Protein 7YZB (pdb70)

Secondary structure (DSSP, 8-state):
---------SS-HHHHHHHHHHHSTTS-B-HHHHHHHHHHHS----TT--THHHHHHHHHHH-TTEEEE-SBTTB--SSS-EEEE-GGGS-GGGGBPP--HHHHHH---SBSHHHHHS-PPP---

Sequence (125 aa):
KRYLRHDKPPYTYLAMIALVIQAAPSRRLKLAQIIRRQVQAVFPFFREDYEGWKDSIRHNLSSNRCFRKVPKDPAKPQAKGNFWAVVDVSLIPAEEALRRLQNTALCRRWQFAKDLGPYVLHGRPYRPP

Nearest PDB structures (foldseek):
  7yzb-assembly1_A  TM=1.008E+00  e=2.982E-26  Homo sapiens
  7yzg-assembly1_A  TM=8.827E-01  e=3.856E-16  Xenopus laevis
  7yz7-assembly1_A  TM=9.419E-01  e=2.286E-14  Danio rerio
  7yzc-assembly1_A  TM=9.429E-01  e=3.573E-14  Danio rerio
  7yzd-assembly1_A  TM=9.444E-01  e=4.885E-13  Danio rerio

Solvent-accessible surface area: 8365 Å² total; per-residue (Å²): 231,200,162,109,197,54,43,45,1,0,1,38,35,11,0,0,0,0,5,6,0,38,74,8,136,69,122,82,15,60,54,62,68,0,30,143,70,0,76,65,38,2,88,56,21,130,167,113,54,103,24,3,66,81,36,0,128,119,28,3,94,68,33,190,1,13,120,118,29,30,113,79,120,98,142,119,44,102,177,39,10,41,33,7,11,47,57,96,64,18,79,85,131,12,4,90,33,50,120,51,64,10,4,136,140,163,134,62,32,156,42,0,5,54,48,2,78,133,68,145,71,36,199,69,175

Structure (mmCIF, N/CA/C/O backbone):
data_7YZB
#
_entry.id   7YZB
#
_cell.length_a   36.118
_cell.length_b   78.029
_cell.length_c   51.879
_cell.angle_alpha   90.000
_cell.angle_beta   100.460
_cell.angle_gamma   90.000
#
_symmetry.space_group_name_H-M   'P 1 21 1'
#
loop_
_entity.id
_entity.type
_entity.pdbx_description
1 polymer 'Forkhead box protein H1'
2 polymer "DNA (5'-D(*AP*GP*AP*TP*TP*GP*TP*GP*GP*AP*TP*TP*GP*CP*GP*A)-3')"
3 polymer "DNA (5'-D(*TP*CP*GP*CP*AP*AP*TP*CP*CP*AP*CP*AP*AP*TP*CP*T)-3')"
4 non-polymer 'POTASSIUM ION'
5 water water
#
loop_
_atom_site.group_PDB
_atom_site.id
_atom_site.type_symbol
_atom_site.label_atom_id
_atom_site.label_alt_id
_atom_site.label_comp_id
_atom_site.label_asym_id
_atom_site.label_entity_id
_atom_site.label_seq_id
_atom_site.pdbx_PDB_ins_code
_atom_site.Cartn_x
_atom_site.Cartn_y
_atom_site.Cartn_z
_atom_site.occupancy
_atom_site.B_iso_or_equiv
_atom_site.auth_seq_id
_atom_site.auth_comp_id
_atom_site.auth_asym_id
_atom_site.auth_atom_id
_atom_site.pdbx_PDB_model_num
ATOM 1 N N . LYS A 1 26 ? 11.973 33.145 12.754 1.00 59.72 26 LYS A N 1
ATOM 2 C CA . LYS A 1 26 ? 13.043 32.204 12.286 1.00 57.25 26 LYS A CA 1
ATOM 3 C C . LYS A 1 26 ? 12.896 31.954 10.795 1.00 61.75 26 LYS A C 1
ATOM 4 O O . LYS A 1 26 ? 11.781 31.985 10.247 1.00 61.72 26 LYS A O 1
ATOM 22 N N . ARG A 1 27 ? 14.028 31.684 10.139 1.00 57.02 27 ARG A N 1
ATOM 23 C CA . ARG A 1 27 ? 14.075 31.383 8.687 1.00 49.74 27 ARG A CA 1
ATOM 24 C C . ARG A 1 27 ? 13.327 30.073 8.422 1.00 51.86 27 ARG A C 1
ATOM 25 O O . ARG A 1 27 ? 13.572 29.058 9.107 1.00 56.39 27 ARG A O 1
ATOM 46 N N . TYR A 1 28 ? 12.441 30.087 7.439 1.00 46.37 28 TYR A N 1
ATOM 47 C CA . TYR A 1 28 ? 11.748 28.866 6.979 1.00 40.88 28 TYR A CA 1
ATOM 48 C C . TYR A 1 28 ? 12.785 27.919 6.372 1.00 39.33 28 TYR A C 1
ATOM 49 O O . TYR A 1 28 ? 13.555 28.363 5.491 1.00 45.78 28 TYR A O 1
ATOM 67 N N . LEU A 1 29 ? 12.780 26.660 6.814 1.00 38.11 29 LEU A N 1
ATOM 68 C CA . LEU A 1 29 ? 13.650 25.625 6.288 1.00 40.13 29 LEU A CA 1
ATOM 69 C C . LEU A 1 29 ? 12.871 24.349 6.158 1.00 33.55 29 LEU A C 1
ATOM 70 O O . LEU A 1 29 ? 12.076 24.022 7.029 1.00 32.27 29 LEU A O 1
ATOM 86 N N . ARG A 1 30 ? 13.095 23.604 5.072 1.00 33.36 30 ARG A N 1
ATOM 87 C CA . ARG A 1 30 ? 12.633 22.197 4.962 1.00 31.74 30 ARG A CA 1
ATOM 88 C C . ARG A 1 30 ? 13.609 21.329 5.762 1.00 31.50 30 ARG A C 1
ATOM 89 O O . ARG A 1 30 ? 14.830 21.562 5.708 1.00 35.32 30 ARG A O 1
ATOM 110 N N . HIS A 1 31 ? 13.086 20.333 6.458 1.00 29.53 31 HIS A N 1
ATOM 111 C CA . HIS A 1 31 ? 13.913 19.465 7.261 1.00 33.43 31 HIS A CA 1
ATOM 112 C C . HIS A 1 31 ? 13.716 18.045 6.827 1.00 28.44 31 HIS A C 1
ATOM 113 O O . HIS A 1 31 ? 12.639 17.674 6.396 1.00 30.75 31 HIS A O 1
ATOM 127 N N . ASP A 1 32 ? 14.756 17.225 6.975 1.00 31.04 32 ASP A N 1
ATOM 128 C CA . ASP A 1 32 ? 14.611 15.811 6.682 1.00 30.37 32 ASP A CA 1
ATOM 129 C C . ASP A 1 32 ? 13.412 15.231 7.415 1.00 30.63 32 ASP A C 1
ATOM 130 O O . ASP A 1 32 ? 13.256 15.410 8.619 1.00 30.71 32 ASP A O 1
ATOM 139 N N . LYS A 1 33 ? 12.582 14.507 6.671 1.00 24.72 33 LYS A N 1
ATOM 140 C CA . LYS A 1 33 ? 11.449 13.783 7.201 1.00 24.69 33 LYS A CA 1
ATOM 141 C C . LYS A 1 33 ? 11.168 12.609 6.278 1.00 23.49 33 LYS A C 1
ATOM 142 O O . LYS A 1 33 ? 11.673 12.564 5.141 1.00 26.18 33 LYS A O 1
ATOM 161 N N . PRO A 1 34 ? 10.361 11.630 6.719 1.00 26.42 34 PRO A N 1
ATOM 162 C CA . PRO A 1 34 ? 9.954 10.524 5.859 1.00 24.08 34 PRO A CA 1
ATOM 163 C C . PRO A 1 34 ? 9.247 11.069 4.616 1.00 21.38 34 PRO A C 1
ATOM 164 O O . PRO A 1 34 ? 8.577 12.107 4.668 1.00 22.83 34 PRO A O 1
ATOM 175 N N . PRO A 1 35 ? 9.380 10.372 3.462 1.00 22.63 35 PRO A N 1
ATOM 176 C CA . PRO A 1 35 ? 8.774 10.831 2.216 1.00 21.07 35 PRO A CA 1
ATOM 177 C C . PRO A 1 35 ? 7.314 10.395 2.068 1.00 21.23 35 PRO A C 1
ATOM 178 O O . PRO A 1 35 ? 6.864 9.978 0.990 1.00 22.84 35 PRO A O 1
ATOM 189 N N . TYR A 1 36 ? 6.536 10.614 3.124 1.00 19.17 36 TYR A N 1
ATOM 190 C CA . TYR A 1 36 ? 5.079 10.473 3.139 1.00 18.89 36 TYR A CA 1
ATOM 191 C C . TYR A 1 36 ? 4.488 11.712 3.824 1.00 19.36 36 TYR A C 1
ATOM 192 O O . TYR A 1 36 ? 5.155 12.264 4.740 1.00 19.24 36 TYR A O 1
ATOM 210 N N . THR A 1 37 ? 3.311 12.128 3.398 1.00 17.71 37 THR A N 1
ATOM 211 C CA . THR A 1 37 ? 2.649 13.265 4.014 1.00 17.43 37 THR A CA 1
ATOM 212 C C . THR A 1 37 ? 2.482 12.975 5.540 1.00 17.76 37 THR A C 1
ATOM 213 O O . THR A 1 37 ? 2.308 11.800 5.982 1.00 17.77 37 THR A O 1
ATOM 224 N N . TYR A 1 38 ? 2.474 14.044 6.313 1.00 18.19 38 TYR A N 1
ATOM 225 C CA . TYR A 1 38 ? 2.099 13.893 7.750 1.00 18.96 38 TYR A CA 1
ATOM 226 C C . TYR A 1 38 ? 0.717 13.239 7.844 1.00 18.18 38 TYR A C 1
ATOM 227 O O . TYR A 1 38 ? 0.550 12.326 8.681 1.00 19.68 38 TYR A O 1
ATOM 245 N N . LEU A 1 39 ? -0.245 13.657 7.010 1.00 18.19 39 LEU A N 1
ATOM 246 C CA . LEU A 1 39 ? -1.564 13.033 6.964 1.00 18.71 39 LEU A CA 1
ATOM 247 C C . LEU A 1 39 ? -1.438 11.513 6.861 1.00 20.57 39 LEU A C 1
ATOM 248 O O . LEU A 1 39 ? -2.010 10.736 7.671 1.00 21.62 39 LEU A O 1
ATOM 264 N N . ALA A 1 40 ? -0.698 11.050 5.846 1.00 19.27 40 ALA A N 1
ATOM 265 C CA . ALA A 1 40 ? -0.560 9.618 5.611 1.00 19.93 40 ALA A CA 1
ATOM 266 C C . ALA A 1 40 ? 0.020 8.864 6.799 1.00 20.25 40 ALA A C 1
ATOM 267 O O . ALA A 1 40 ? -0.444 7.772 7.138 1.00 23.13 40 ALA A O 1
ATOM 274 N N . MET A 1 41 ? 1.081 9.415 7.388 1.00 22.10 41 MET A N 1
ATOM 275 C CA . MET A 1 41 ? 1.768 8.739 8.469 1.00 22.91 41 MET A CA 1
ATOM 276 C C . MET A 1 41 ? 0.877 8.664 9.704 1.00 22.17 41 MET A C 1
ATOM 277 O O . MET A 1 41 ? 0.808 7.607 10.357 1.00 23.49 41 MET A O 1
ATOM 291 N N . ILE A 1 42 ? 0.156 9.761 9.972 1.00 21.86 42 ILE A N 1
ATOM 292 C CA . ILE A 1 42 ? -0.780 9.821 11.108 1.00 23.17 42 ILE A CA 1
ATOM 293 C C . ILE A 1 42 ? -1.892 8.794 10.900 1.00 24.05 42 ILE A C 1
ATOM 294 O O . ILE A 1 42 ? -2.218 8.001 11.777 1.00 26.92 42 ILE A O 1
ATOM 310 N N . ALA A 1 43 ? -2.464 8.773 9.683 1.00 23.66 43 ALA A N 1
ATOM 311 C CA . ALA A 1 43 ? -3.548 7.866 9.375 1.00 22.71 43 ALA A CA 1
ATOM 312 C C . ALA A 1 43 ? -3.095 6.402 9.518 1.00 24.93 43 ALA A C 1
ATOM 313 O O . ALA A 1 43 ? -3.845 5.562 9.972 1.00 26.43 43 ALA A O 1
ATOM 320 N N . LEU A 1 44 ? -1.861 6.112 9.092 1.00 25.22 44 LEU A N 1
ATOM 321 C CA . LEU A 1 44 ? -1.345 4.772 9.112 1.00 27.62 44 LEU A CA 1
ATOM 322 C C . LEU A 1 44 ? -1.238 4.268 10.545 1.00 27.65 44 LEU A C 1
ATOM 323 O O . LEU A 1 44 ? -1.705 3.155 10.854 1.00 29.29 44 LEU A O 1
ATOM 339 N N . VAL A 1 45 ? -0.623 5.077 11.422 1.00 27.02 45 VAL A N 1
ATOM 340 C CA . VAL A 1 45 ? -0.476 4.626 12.821 1.00 29.64 45 VAL A CA 1
ATOM 341 C C . VAL A 1 45 ? -1.839 4.545 13.544 1.00 30.71 45 VAL A C 1
ATOM 342 O O . VAL A 1 45 ? -2.061 3.632 14.340 1.00 34.33 45 VAL A O 1
ATOM 355 N N . ILE A 1 46 ? -2.762 5.476 13.251 1.00 29.13 46 ILE A N 1
ATOM 356 C CA . ILE A 1 46 ? -4.118 5.378 13.799 1.00 30.48 46 ILE A CA 1
ATOM 357 C C . ILE A 1 46 ? -4.817 4.071 13.377 1.00 31.89 46 ILE A C 1
ATOM 358 O O . ILE A 1 46 ? -5.387 3.338 14.197 1.00 35.10 46 ILE A O 1
ATOM 374 N N . GLN A 1 47 ? -4.737 3.751 12.084 1.00 30.51 47 GLN A N 1
ATOM 375 C CA . GLN A 1 47 ? -5.413 2.592 11.566 1.00 30.79 47 GLN A CA 1
ATOM 376 C C . GLN A 1 47 ? -4.795 1.280 12.046 1.00 33.32 47 GLN A C 1
ATOM 377 O O . GLN A 1 47 ? -5.473 0.268 12.122 1.00 38.03 47 GLN A O 1
ATOM 391 N N . ALA A 1 48 ? -3.499 1.318 12.375 1.00 34.86 48 ALA A N 1
ATOM 392 C CA . ALA A 1 48 ? -2.816 0.192 13.012 1.00 39.39 48 ALA A CA 1
ATOM 393 C C . ALA A 1 48 ? -3.152 -0.019 14.507 1.00 40.80 48 ALA A C 1
ATOM 394 O O . ALA A 1 48 ? -2.878 -1.070 15.043 1.00 43.19 48 ALA A O 1
ATOM 401 N N . ALA A 1 49 ? -3.769 0.969 15.154 1.00 41.49 49 ALA A N 1
ATOM 402 C CA . ALA A 1 49 ? -4.099 0.883 16.579 1.00 44.36 49 ALA A CA 1
ATOM 403 C C . ALA A 1 49 ? -5.290 -0.060 16.750 1.00 48.70 49 ALA A C 1
ATOM 404 O O . ALA A 1 49 ? -6.265 0.028 16.005 1.00 49.82 49 ALA A O 1
ATOM 411 N N . PRO A 1 50 ? -5.263 -1.0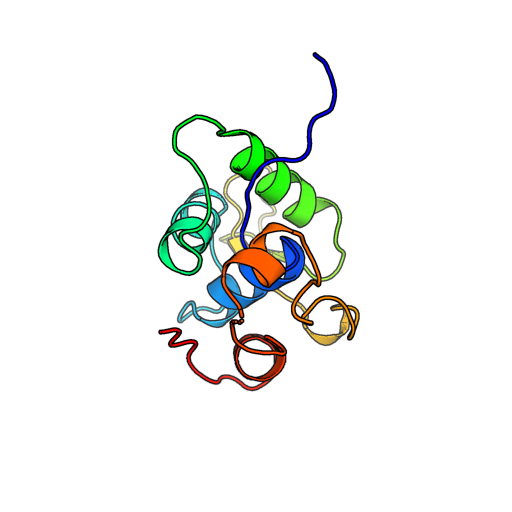16 17.700 1.00 58.96 50 PRO A N 1
ATOM 412 C CA . PRO A 1 50 ? -6.378 -1.957 17.853 1.00 65.30 50 PRO A CA 1
ATOM 413 C C . PRO A 1 50 ? -7.770 -1.299 17.809 1.00 61.20 50 PRO A C 1
ATOM 414 O O . PRO A 1 50 ? -8.649 -1.818 17.135 1.00 71.16 50 PRO A O 1
ATOM 425 N N . SER A 1 51 ? -7.922 -0.180 18.525 1.00 54.85 51 SER A N 1
ATOM 426 C CA . SER A 1 51 ? -9.132 0.636 18.576 1.00 54.36 51 SER A CA 1
ATOM 427 C C . SER A 1 51 ? -9.302 1.645 17.412 1.00 51.03 51 SER A C 1
ATOM 428 O O . SER A 1 51 ? -10.265 2.397 17.362 1.00 49.77 51 SER A O 1
ATOM 436 N N . ARG A 1 52 ? -8.341 1.694 16.493 1.00 47.73 52 ARG A N 1
ATOM 437 C CA . ARG A 1 52 ? -8.364 2.636 15.339 1.00 44.56 52 ARG A CA 1
ATOM 438 C C . ARG A 1 52 ? -8.493 4.080 15.830 1.00 42.67 52 ARG A C 1
ATOM 439 O O . ARG A 1 52 ? -9.171 4.895 15.149 1.00 38.97 52 ARG A O 1
ATOM 460 N N . ARG A 1 53 ? -7.875 4.397 16.964 1.00 39.51 53 ARG A N 1
ATOM 461 C CA . ARG A 1 53 ? -7.811 5.782 17.476 1.00 40.19 53 ARG A CA 1
ATOM 462 C C . ARG A 1 53 ? -6.602 5.905 18.410 1.00 37.05 53 ARG A C 1
ATOM 463 O O . ARG A 1 53 ? -6.235 4.899 19.058 1.00 42.61 53 ARG A O 1
ATOM 484 N N . LEU A 1 54 ? -6.026 7.104 18.473 1.00 38.13 54 LEU A N 1
ATOM 485 C CA . LEU A 1 54 ? -4.828 7.368 19.273 1.00 38.59 54 LEU A CA 1
ATOM 486 C C . LEU A 1 54 ? -4.852 8.786 19.759 1.00 38.07 54 LEU A C 1
ATOM 487 O O . LEU A 1 54 ? -5.420 9.660 19.124 1.00 38.41 54 LEU A O 1
ATOM 503 N N . LYS A 1 55 ? -4.228 9.023 20.912 1.00 40.34 55 LYS A N 1
ATOM 504 C CA . LYS A 1 55 ? -4.002 10.381 21.356 1.00 40.14 55 LYS A CA 1
ATOM 505 C C . LYS A 1 55 ? -2.780 10.975 20.674 1.00 35.60 55 LYS A C 1
ATOM 506 O O . LYS A 1 55 ? -1.940 10.257 20.169 1.00 38.74 55 LYS A O 1
ATOM 525 N N . LEU A 1 56 ? -2.687 12.303 20.706 1.00 37.24 56 LEU A N 1
ATOM 526 C CA . LEU A 1 56 ? -1.585 13.069 20.115 1.00 35.06 56 LEU A CA 1
ATOM 527 C C . LEU A 1 56 ? -0.217 12.512 20.444 1.00 36.55 56 LEU A C 1
ATOM 528 O O .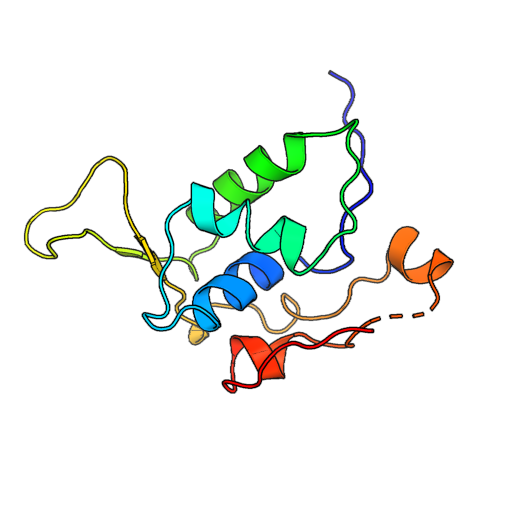 LEU A 1 56 ? 0.570 12.268 19.534 1.00 37.77 56 LEU A O 1
ATOM 544 N N . ALA A 1 57 ? 0.075 12.299 21.747 1.00 38.20 57 ALA A N 1
ATOM 545 C CA . ALA A 1 57 ? 1.416 11.861 22.148 1.00 40.89 57 ALA A CA 1
ATOM 546 C C . ALA A 1 57 ? 1.780 10.478 21.590 1.00 39.84 57 ALA A C 1
ATOM 547 O O . ALA A 1 57 ? 2.946 10.232 21.221 1.00 42.71 57 ALA A O 1
ATOM 554 N N . GLN A 1 58 ? 0.780 9.594 21.500 1.00 40.54 58 GLN A N 1
ATOM 555 C CA . GLN A 1 58 ? 0.939 8.248 20.940 1.00 39.66 58 GLN A CA 1
ATOM 556 C C . GLN A 1 58 ? 1.209 8.358 19.452 1.00 37.24 58 GLN A C 1
ATOM 557 O O . GLN A 1 58 ? 2.066 7.654 18.914 1.00 40.38 58 GLN A O 1
ATOM 571 N N . ILE A 1 59 ? 0.482 9.257 18.784 1.00 34.94 59 ILE A N 1
ATOM 572 C CA . ILE A 1 59 ? 0.667 9.480 17.343 1.00 31.49 59 ILE A CA 1
ATOM 573 C C . ILE A 1 59 ? 2.114 9.924 17.046 1.00 32.71 59 ILE A C 1
ATOM 574 O O . ILE A 1 59 ? 2.789 9.392 16.158 1.00 33.49 59 ILE A O 1
ATOM 590 N N . ILE A 1 60 ? 2.600 10.903 17.805 1.00 35.12 60 ILE A N 1
ATOM 591 C CA . ILE A 1 60 ? 3.977 11.380 17.661 1.00 35.34 60 ILE A CA 1
ATOM 592 C C . ILE A 1 60 ? 5.027 10.266 17.823 1.00 35.00 60 ILE A C 1
ATOM 593 O O . ILE A 1 60 ? 5.905 10.108 16.968 1.00 35.67 60 ILE A O 1
ATOM 609 N N A ARG A 1 61 ? 4.924 9.492 18.909 0.50 36.04 61 ARG A N 1
ATOM 610 N N B ARG A 1 61 ? 4.929 9.511 18.925 0.50 36.50 61 ARG A N 1
ATOM 611 C CA A ARG A 1 61 ? 5.868 8.388 19.244 0.50 38.11 61 ARG A CA 1
ATOM 612 C CA B ARG A 1 61 ? 5.828 8.368 19.261 0.50 38.92 61 ARG A CA 1
ATOM 613 C C A ARG A 1 61 ? 5.804 7.326 18.138 0.50 38.12 61 ARG A C 1
ATOM 614 C C B ARG A 1 61 ? 5.800 7.352 18.116 0.50 38.29 61 ARG A C 1
ATOM 615 O O A ARG A 1 61 ? 6.883 6.867 17.694 0.50 42.66 61 ARG A O 1
ATOM 616 O O B ARG A 1 61 ? 6.889 6.946 17.643 0.50 42.69 61 ARG A O 1
ATOM 657 N N . GLN A 1 62 ? 4.593 6.977 17.686 1.00 38.90 62 GLN A N 1
ATOM 658 C CA . GLN A 1 62 ? 4.395 5.943 16.680 1.00 38.48 62 GLN A CA 1
ATOM 659 C C . GLN A 1 62 ? 4.884 6.358 15.304 1.00 34.84 62 GLN A C 1
ATOM 660 O O . GLN A 1 62 ? 5.549 5.570 14.652 1.00 36.16 62 GLN A O 1
ATOM 675 N N . VAL A 1 63 ? 4.615 7.603 14.898 1.00 31.26 63 VAL A N 1
ATOM 676 C CA . VAL A 1 63 ? 5.106 8.122 13.612 1.00 30.43 63 VAL A CA 1
ATOM 677 C C . VAL A 1 63 ? 6.637 8.026 13.529 1.00 32.12 63 VAL A C 1
ATOM 678 O O . VAL A 1 63 ? 7.183 7.495 12.556 1.00 33.38 63 VAL A O 1
ATOM 691 N N . GLN A 1 64 ? 7.326 8.510 14.562 1.00 33.29 64 GLN A N 1
ATOM 692 C CA . GLN A 1 64 ? 8.778 8.461 14.615 1.00 36.86 64 GLN A CA 1
ATOM 693 C C . GLN A 1 64 ? 9.304 7.040 14.623 1.00 39.95 64 GLN A C 1
ATOM 694 O O . GLN A 1 64 ? 10.314 6.742 13.986 1.00 42.60 64 GLN A O 1
ATOM 708 N N . ALA A 1 65 ? 8.626 6.151 15.354 1.00 41.10 65 ALA A N 1
ATOM 709 C CA . ALA A 1 65 ? 9.031 4.746 15.458 1.00 44.11 65 ALA A CA 1
ATOM 710 C C . ALA A 1 65 ? 8.866 4.012 14.121 1.00 43.34 65 ALA A C 1
ATOM 711 O O . ALA A 1 65 ? 9.755 3.266 13.680 1.00 47.27 65 ALA A O 1
ATOM 718 N N . VAL A 1 66 ? 7.723 4.247 13.483 1.00 38.92 66 VAL A N 1
ATOM 719 C CA . VAL A 1 66 ? 7.320 3.572 12.256 1.00 38.31 66 VAL A CA 1
ATOM 720 C C . VAL A 1 66 ? 8.032 4.106 11.009 1.00 37.45 66 VAL A C 1
ATOM 721 O O . VAL A 1 66 ? 8.347 3.346 10.085 1.00 38.79 66 VAL A O 1
ATOM 734 N N . PHE A 1 67 ? 8.335 5.401 11.036 1.00 36.71 67 PHE A N 1
ATOM 735 C CA . PHE A 1 67 ? 9.010 6.107 9.958 1.00 36.12 67 PHE A CA 1
ATOM 736 C C . PHE A 1 67 ? 10.227 6.864 10.494 1.00 35.90 67 PHE A C 1
ATOM 737 O O . PHE A 1 67 ? 10.205 8.086 10.600 1.00 33.26 67 PHE A O 1
ATOM 754 N N . PRO A 1 68 ? 11.314 6.154 10.862 1.00 41.40 68 PRO A N 1
ATOM 755 C CA . PRO A 1 68 ? 12.443 6.761 11.568 1.00 41.80 68 PRO A CA 1
ATOM 756 C C . PRO A 1 68 ? 13.403 7.521 10.631 1.00 42.35 68 PRO A C 1
ATOM 757 O O . PRO A 1 68 ? 14.540 7.085 10.460 1.00 43.39 68 PRO A O 1
ATOM 768 N N . PHE A 1 69 ? 12.926 8.636 10.065 1.00 39.21 69 PHE A N 1
ATOM 769 C CA . PHE A 1 69 ? 13.705 9.486 9.178 1.00 35.63 69 PHE A CA 1
ATOM 770 C C . PHE A 1 69 ? 13.734 10.906 9.655 1.00 39.34 69 PHE A C 1
ATOM 771 O O . PHE A 1 69 ? 14.043 11.794 8.884 1.00 44.14 69 PHE A O 1
ATOM 788 N N . PHE A 1 70 ? 13.369 11.115 10.920 1.00 37.17 70 PHE A N 1
ATOM 789 C CA . PHE A 1 70 ? 13.475 12.398 11.562 1.00 37.16 70 PHE A CA 1
ATOM 790 C C . PHE A 1 70 ? 14.870 12.485 12.191 1.00 37.34 70 PHE A C 1
ATOM 791 O O . PHE A 1 70 ? 15.487 11.465 12.556 1.00 46.02 70 PHE A O 1
ATOM 808 N N . ARG A 1 71 ? 15.371 13.717 12.345 1.00 40.51 71 ARG A N 1
ATOM 809 C CA . ARG A 1 71 ? 16.700 13.995 12.948 1.00 44.01 71 ARG A CA 1
ATOM 810 C C . ARG A 1 71 ? 16.545 14.503 14.389 1.00 45.33 71 ARG A C 1
ATOM 811 O O . ARG A 1 71 ? 15.571 15.186 14.675 1.00 44.93 71 ARG A O 1
ATOM 832 N N . GLU A 1 72 ? 17.544 14.231 15.235 1.00 50.46 72 GLU A N 1
ATOM 833 C CA . GLU A 1 72 ? 17.538 14.648 16.614 1.00 52.57 72 GLU A CA 1
ATOM 834 C C . GLU A 1 72 ? 17.527 16.199 16.747 1.00 55.26 72 GLU A C 1
ATOM 835 O O . GLU A 1 72 ? 16.897 16.748 17.645 1.00 60.34 72 GLU A O 1
ATOM 847 N N . ASP A 1 73 ? 18.171 16.878 15.789 1.00 49.01 73 ASP A N 1
ATOM 848 C CA . ASP A 1 73 ? 18.345 18.332 15.751 1.00 55.43 73 ASP A CA 1
ATOM 849 C C . ASP A 1 73 ? 17.171 19.171 15.243 1.00 56.37 73 ASP A C 1
ATOM 850 O O . ASP A 1 73 ? 17.296 20.391 15.065 1.00 60.10 73 ASP A O 1
ATOM 859 N N . TYR A 1 74 ? 16.021 18.537 15.011 1.00 51.28 74 TYR A N 1
ATOM 860 C CA . TYR A 1 74 ? 14.776 19.235 14.608 1.00 43.65 74 TYR A CA 1
ATOM 861 C C . TYR A 1 74 ? 13.583 18.539 15.251 1.00 44.56 74 TYR A C 1
ATOM 862 O O . TYR A 1 74 ? 13.369 17.346 14.947 1.00 41.21 74 TYR A O 1
ATOM 880 N N . GLU A 1 75 ? 12.847 19.278 16.087 1.00 41.51 75 GLU A N 1
ATOM 881 C CA . GLU A 1 75 ? 11.668 18.805 16.772 1.00 41.50 75 GLU A CA 1
ATOM 882 C C . GLU A 1 75 ? 10.344 19.300 16.185 1.00 35.37 75 GLU A C 1
ATOM 883 O O . GLU A 1 75 ? 9.299 18.842 16.584 1.00 34.32 75 GLU A O 1
ATOM 895 N N . GLY A 1 76 ? 10.405 20.229 15.229 1.00 33.42 76 GLY A N 1
ATOM 896 C CA . GLY A 1 76 ? 9.220 20.914 14.719 1.00 32.87 76 GLY A CA 1
ATOM 897 C C . GLY A 1 76 ? 8.224 20.033 13.997 1.00 28.85 76 GLY A C 1
ATOM 898 O O . GLY A 1 76 ? 7.059 20.397 13.852 1.00 29.08 76 GLY A O 1
ATOM 902 N N . TRP A 1 77 ? 8.667 18.836 13.584 1.00 29.22 77 TRP A N 1
ATOM 903 C CA . TRP A 1 77 ? 7.773 17.856 12.985 1.00 27.55 77 TRP A CA 1
ATOM 904 C C . TRP A 1 77 ? 6.644 17.461 13.947 1.00 25.80 77 TRP A C 1
ATOM 905 O O . TRP A 1 77 ? 5.567 17.080 13.539 1.00 25.31 77 TRP A O 1
ATOM 926 N N . LYS A 1 78 ? 6.899 17.578 15.255 1.00 29.39 78 LYS A N 1
ATOM 927 C CA . LYS A 1 78 ? 5.873 17.249 16.231 1.00 30.08 78 LYS A CA 1
ATOM 928 C C . LYS A 1 78 ? 4.734 18.283 16.196 1.00 28.24 78 LYS A C 1
ATOM 929 O O . LYS A 1 78 ? 3.559 17.947 16.321 1.00 28.42 78 LYS A O 1
ATOM 948 N N . ASP A 1 79 ? 5.094 19.551 15.996 1.00 30.91 79 ASP A N 1
ATOM 949 C CA . ASP A 1 79 ? 4.126 20.638 15.770 1.00 29.24 79 ASP A CA 1
ATOM 950 C C . ASP A 1 79 ? 3.366 20.434 14.462 1.00 27.35 79 ASP A C 1
ATOM 951 O O . ASP A 1 79 ? 2.144 20.552 14.411 1.00 25.60 79 ASP A O 1
ATOM 960 N N . SER A 1 80 ? 4.081 20.013 13.406 1.00 24.90 80 SER A N 1
ATOM 961 C CA . SER A 1 80 ? 3.399 19.744 12.150 1.00 22.31 80 SER A CA 1
ATOM 962 C C . SER A 1 80 ? 2.382 18.609 12.262 1.00 22.43 80 SER A C 1
ATOM 963 O O . SER A 1 80 ? 1.298 18.668 11.643 1.00 22.03 80 SER A O 1
ATOM 971 N N . ILE A 1 81 ? 2.705 17.570 13.058 1.00 22.70 81 ILE A N 1
ATOM 972 C CA . ILE A 1 81 ? 1.768 16.496 13.294 1.00 22.78 81 ILE A CA 1
ATOM 973 C C . ILE A 1 81 ? 0.484 17.066 13.932 1.00 25.85 81 ILE A C 1
ATOM 974 O O . ILE A 1 81 ? -0.635 16.854 13.474 1.00 23.04 81 ILE A O 1
ATOM 990 N N . ARG A 1 82 ? 0.661 17.833 15.004 1.00 25.34 82 ARG A N 1
ATOM 991 C CA . ARG A 1 82 ? -0.469 18.476 15.720 1.00 27.70 82 ARG A CA 1
ATOM 992 C C . ARG A 1 82 ? -1.295 19.357 14.756 1.00 26.58 82 ARG A C 1
ATOM 993 O O . ARG A 1 82 ? -2.530 19.244 14.716 1.00 26.36 82 ARG A O 1
ATOM 1014 N N . HIS A 1 83 ? -0.628 20.156 13.939 1.00 25.15 83 HIS A N 1
ATOM 1015 C CA . HIS A 1 83 ? -1.298 20.971 12.959 1.00 24.42 83 HIS A CA 1
ATOM 1016 C C . HIS A 1 83 ? -2.154 20.138 11.984 1.00 24.70 83 HIS A C 1
ATOM 1017 O O . HIS A 1 83 ? -3.278 20.501 11.712 1.00 24.03 83 HIS A O 1
ATOM 1031 N N . ASN A 1 84 ? -1.600 19.018 11.486 1.00 22.71 84 ASN A N 1
ATOM 1032 C CA . ASN A 1 84 ? -2.292 18.142 10.531 1.00 20.63 84 ASN A CA 1
ATOM 1033 C C . ASN A 1 84 ? -3.516 17.449 11.104 1.00 22.08 84 ASN A C 1
ATOM 1034 O O . ASN A 1 84 ? -4.428 17.171 10.403 1.00 23.64 84 ASN A O 1
ATOM 1045 N N . LEU A 1 85 ? -3.546 17.205 12.429 1.00 24.47 85 LEU A N 1
ATOM 1046 C CA . LEU A 1 85 ? -4.720 16.591 12.994 1.00 25.63 85 LEU A CA 1
ATOM 1047 C C . LEU A 1 85 ? -5.918 17.551 12.828 1.00 27.22 85 LEU A C 1
ATOM 1048 O O . LEU A 1 85 ? -7.000 17.127 12.448 1.00 28.64 85 LEU A O 1
ATOM 1064 N N . SER A 1 86 ? -5.703 18.843 13.092 1.00 28.20 86 SER A N 1
ATOM 1065 C CA . SER A 1 86 ? -6.758 19.832 13.011 1.00 28.55 86 SER A CA 1
ATOM 1066 C C . SER A 1 86 ? -7.070 20.299 11.584 1.00 28.85 86 SER A C 1
ATOM 1067 O O . SER A 1 86 ? -8.206 20.586 11.265 1.00 28.96 86 SER A O 1
ATOM 1075 N N . SER A 1 87 ? -6.046 20.374 10.736 1.00 28.42 87 SER A N 1
ATOM 1076 C CA . SER A 1 87 ? -6.202 20.969 9.421 1.00 25.52 87 SER A CA 1
ATOM 1077 C C . SER A 1 87 ? -6.864 20.061 8.373 1.00 27.79 87 SER A C 1
ATOM 1078 O O . SER A 1 87 ? -7.303 20.556 7.345 1.00 30.93 87 SER A O 1
ATOM 1086 N N . ASN A 1 88 ? -6.820 18.742 8.581 1.00 25.93 88 ASN A N 1
ATOM 1087 C CA . ASN A 1 88 ? -7.375 17.757 7.638 1.00 25.56 88 ASN A CA 1
ATOM 1088 C C . ASN A 1 88 ? -8.687 17.174 8.135 1.00 27.19 88 ASN A C 1
ATOM 1089 O O . ASN A 1 88 ? -8.755 16.629 9.256 1.00 28.95 88 ASN A O 1
ATOM 1100 N N . ARG A 1 89 ? -9.736 17.279 7.303 1.00 29.81 89 ARG A N 1
ATOM 1101 C CA . ARG A 1 89 ? -11.104 16.811 7.646 1.00 33.17 89 ARG A CA 1
ATOM 1102 C C . ARG A 1 89 ? -11.107 15.307 7.947 1.00 30.26 89 ARG A C 1
ATOM 1103 O O . ARG A 1 89 ? -12.007 14.882 8.697 1.00 33.28 89 ARG A O 1
ATOM 1124 N N . CYS A 1 90 ? -10.162 14.539 7.392 1.00 28.92 90 CYS A N 1
ATOM 1125 C CA . CYS A 1 90 ? -10.159 13.109 7.580 1.00 28.81 90 CYS A CA 1
ATOM 1126 C C . CYS A 1 90 ? -9.961 12.719 9.031 1.00 29.11 90 CYS A C 1
ATOM 1127 O O . CYS A 1 90 ? -10.389 11.675 9.416 1.00 33.15 90 CYS A O 1
ATOM 1135 N N . PHE A 1 91 ? -9.348 13.588 9.834 1.00 28.95 91 PHE A N 1
ATOM 1136 C CA . PHE A 1 91 ? -9.161 13.297 11.249 1.00 29.42 91 PHE A CA 1
ATOM 1137 C C . PHE A 1 91 ? -10.344 13.794 12.069 1.00 33.11 91 PHE A C 1
ATOM 1138 O O . PHE A 1 91 ? -10.794 14.950 11.926 1.00 33.78 91 PHE A O 1
ATOM 1155 N N . ARG A 1 92 ? -10.838 12.903 12.937 1.00 35.98 92 ARG A N 1
ATOM 1156 C CA . ARG A 1 92 ? -12.036 13.105 13.801 1.00 40.12 92 ARG A CA 1
ATOM 1157 C C . ARG A 1 92 ? -11.584 13.099 15.267 1.00 40.16 92 ARG A C 1
ATOM 1158 O O . ARG A 1 92 ? -10.881 12.167 15.650 1.00 38.51 92 ARG A O 1
ATOM 1179 N N . LYS A 1 93 ? -11.964 14.129 16.014 1.00 43.13 93 LYS A N 1
ATOM 1180 C CA . LYS A 1 93 ? -11.715 14.256 17.423 1.00 49.12 93 LYS A CA 1
ATOM 1181 C C . LYS A 1 93 ? -12.821 13.453 18.097 1.00 51.58 93 LYS A C 1
ATOM 1182 O O . LYS A 1 93 ? -13.998 13.774 17.916 1.00 49.96 93 LYS A O 1
ATOM 1201 N N . VAL A 1 94 ? -12.431 12.398 18.827 1.00 50.07 94 VAL A N 1
ATOM 1202 C CA . VAL A 1 94 ? -13.332 11.483 19.502 1.00 55.08 94 VAL A CA 1
ATOM 1203 C C . VAL A 1 94 ? -13.181 11.625 21.019 1.00 54.34 94 VAL A C 1
ATOM 1204 O O . VAL A 1 94 ? -12.129 11.314 21.571 1.00 59.02 94 VAL A O 1
ATOM 1217 N N . PRO A 1 95 ? -14.217 12.123 21.732 1.00 57.50 95 PRO A N 1
ATOM 1218 C CA . PRO A 1 95 ? -14.220 12.146 23.195 1.00 60.78 95 PRO A CA 1
ATOM 1219 C C . PRO A 1 95 ? -14.255 10.749 23.837 1.00 60.23 95 PRO A C 1
ATOM 1220 O O . PRO A 1 95 ? -14.889 9.860 23.285 1.00 62.56 95 PRO A O 1
ATOM 1231 N N . LYS A 1 96 ? -13.611 10.614 25.001 1.00 63.19 96 LYS A N 1
ATOM 1232 C CA . LYS A 1 96 ? -13.622 9.392 25.810 1.00 63.44 96 LYS A CA 1
ATOM 1233 C C . LYS A 1 96 ? -15.046 8.950 26.082 1.00 67.29 96 LYS A C 1
ATOM 1234 O O . LYS A 1 96 ? -15.382 7.763 25.974 1.00 70.08 96 LYS A O 1
ATOM 1253 N N . ASP A 1 97 ? -15.884 9.921 26.454 1.00 65.48 97 ASP A N 1
ATOM 1254 C CA . ASP A 1 97 ? -17.305 9.702 26.585 1.00 66.41 97 ASP A CA 1
ATOM 1255 C C . ASP A 1 97 ? -18.030 10.489 25.500 1.00 66.37 97 ASP 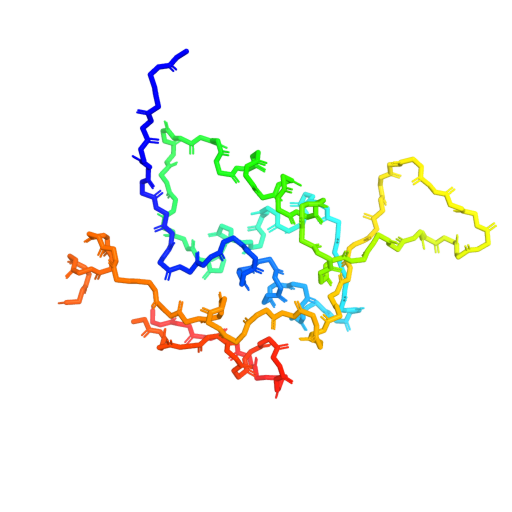A C 1
ATOM 1256 O O . ASP A 1 97 ? -18.016 11.719 25.517 1.00 72.82 97 ASP A O 1
ATOM 1265 N N . PRO A 1 98 ? -18.682 9.808 24.528 1.00 76.58 98 PRO A N 1
ATOM 1266 C CA . PRO A 1 98 ? -19.378 10.494 23.440 1.00 80.45 98 PRO A CA 1
ATOM 1267 C C . PRO A 1 98 ? -20.312 11.596 23.967 1.00 81.86 98 PRO A C 1
ATOM 1268 O O . PRO A 1 98 ? -20.326 12.662 23.381 1.00 78.56 98 PRO A O 1
ATOM 1279 N N . ALA A 1 99 ? -21.018 11.323 25.072 1.00 83.78 99 ALA A N 1
ATOM 1280 C CA . ALA A 1 99 ? -21.970 12.251 25.688 1.00 83.77 99 ALA A CA 1
ATOM 1281 C C . ALA A 1 99 ? -21.346 13.509 26.319 1.00 82.71 99 ALA A C 1
ATOM 1282 O O . ALA A 1 99 ? -22.067 14.394 26.786 1.00 86.42 99 ALA A O 1
ATOM 1289 N N . LYS A 1 100 ? -20.011 13.578 26.344 1.00 73.77 100 LYS A N 1
ATOM 1290 C CA . LYS A 1 100 ? -19.297 14.682 26.964 1.00 65.40 100 LYS A CA 1
ATOM 1291 C C . LYS A 1 100 ? -18.106 15.099 26.116 1.00 69.13 100 LYS A C 1
ATOM 1292 O O . LYS A 1 100 ? -17.021 14.542 26.278 1.00 65.47 100 LYS A O 1
ATOM 1311 N N . PRO A 1 101 ? -18.287 16.074 25.192 1.00 65.91 101 PRO A N 1
ATOM 1312 C CA . PRO A 1 101 ? -17.173 16.645 24.437 1.00 66.80 101 PRO A CA 1
ATOM 1313 C C . PRO A 1 101 ? -16.077 17.135 25.395 1.00 65.02 101 PRO A C 1
ATOM 1314 O O . PRO A 1 101 ? -16.351 17.391 26.555 1.00 70.81 101 PRO A O 1
ATOM 1325 N N . GLN A 1 102 ? -14.866 17.261 24.873 1.00 64.52 102 GLN A N 1
ATOM 1326 C CA . GLN A 1 102 ? -13.650 17.323 25.650 1.0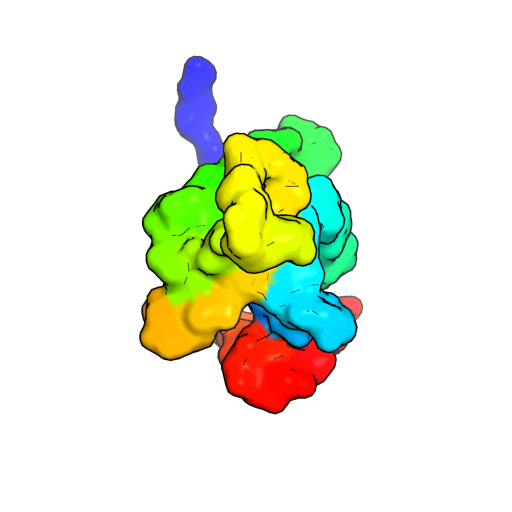0 65.17 102 GLN A CA 1
ATOM 1327 C C . GLN A 1 102 ? -12.761 18.377 24.976 1.00 59.78 102 GLN A C 1
ATOM 1328 O O . GLN A 1 102 ? -12.467 18.280 23.755 1.00 59.31 102 GLN A O 1
ATOM 1342 N N . ALA A 1 103 ? -12.332 19.384 25.746 1.00 57.16 103 ALA A N 1
ATOM 1343 C CA . ALA A 1 103 ? -11.456 20.420 25.200 1.00 56.22 103 ALA A CA 1
ATOM 1344 C C . ALA A 1 103 ? -10.161 19.769 24.714 1.00 54.38 103 ALA A C 1
ATOM 1345 O O . ALA A 1 103 ? -9.655 20.092 23.651 1.00 55.57 103 ALA A O 1
ATOM 1352 N N . LYS A 1 104 ? -9.643 18.841 25.524 1.00 55.10 104 LYS A N 1
ATOM 1353 C CA . LYS A 1 104 ? -8.299 18.285 25.392 1.00 54.67 104 LYS A CA 1
ATOM 1354 C C . LYS A 1 104 ? -8.333 16.799 25.733 1.00 50.46 104 LYS A C 1
ATOM 1355 O O . LYS A 1 104 ? -9.251 16.336 26.406 1.00 52.10 104 LYS A O 1
ATOM 1374 N N . GLY A 1 105 ? -7.302 16.074 25.286 1.00 52.95 105 GLY A N 1
ATOM 1375 C CA . GLY A 1 105 ? -7.098 14.670 25.614 1.00 54.27 105 GLY A CA 1
ATOM 1376 C C . GLY A 1 105 ? -7.949 13.735 24.790 1.00 52.34 105 GLY A C 1
ATOM 1377 O O . GLY A 1 105 ? -8.233 12.605 25.206 1.00 52.11 105 GLY A O 1
ATOM 1381 N N . ASN A 1 106 ? -8.362 14.218 23.617 1.00 46.13 106 ASN A N 1
ATOM 1382 C CA . ASN A 1 106 ? -9.222 13.464 22.731 1.00 46.64 106 ASN A CA 1
ATOM 1383 C C . ASN A 1 106 ? -8.438 12.391 22.041 1.00 45.32 106 ASN A C 1
ATOM 1384 O O . ASN A 1 106 ? -7.241 12.517 21.832 1.00 45.56 106 ASN A O 1
ATOM 1395 N N . PHE A 1 107 ? -9.137 11.308 21.714 1.00 46.55 107 PHE A N 1
ATOM 1396 C CA . PHE A 1 107 ? -8.653 10.374 20.732 1.00 45.56 107 PHE A CA 1
ATOM 1397 C C . PHE A 1 107 ? -8.870 10.985 19.361 1.00 43.09 107 PHE A C 1
ATOM 1398 O O . PHE A 1 107 ? -9.723 11.861 19.170 1.00 41.96 107 PHE A O 1
ATOM 1415 N N . TRP A 1 108 ? -8.027 10.557 18.422 1.00 38.75 108 TRP A N 1
ATOM 1416 C CA . TRP A 1 108 ? -8.174 10.901 17.028 1.00 36.52 108 TRP A CA 1
ATOM 1417 C C . TRP A 1 108 ? -8.406 9.637 16.205 1.00 35.67 108 TRP A C 1
ATOM 1418 O O . TRP A 1 108 ? -7.697 8.652 16.371 1.00 36.49 108 TRP A O 1
ATOM 1439 N N . ALA A 1 109 ? -9.408 9.690 15.317 1.00 37.09 109 ALA A N 1
ATOM 1440 C CA . ALA A 1 109 ? -9.738 8.614 14.391 1.00 32.74 109 ALA A CA 1
ATOM 1441 C C . ALA A 1 109 ? -9.660 9.168 12.989 1.00 32.26 109 ALA A C 1
ATOM 1442 O O . ALA A 1 109 ? -9.557 10.396 12.805 1.00 32.06 109 ALA A O 1
ATOM 1449 N N . VAL A 1 110 ? -9.700 8.258 12.004 1.00 33.87 110 VAL A N 1
ATOM 1450 C CA A VAL A 1 110 ? -9.662 8.655 10.598 0.58 34.15 110 VAL A CA 1
ATOM 1451 C CA B VAL A 1 110 ? -9.639 8.627 10.581 0.42 33.42 110 VAL A CA 1
ATOM 1452 C C . VAL A 1 110 ? -10.914 8.197 9.829 1.00 32.75 110 VAL A C 1
ATOM 1453 O O . VAL A 1 110 ? -11.383 7.090 9.992 1.00 35.21 110 VAL A O 1
ATOM 1478 N N . ASP A 1 111 ? -11.471 9.110 9.024 1.00 33.58 111 ASP A N 1
ATOM 1479 C CA . ASP A 1 111 ? -12.532 8.812 8.059 1.00 32.08 111 ASP A CA 1
ATOM 1480 C C . ASP A 1 111 ? -11.792 8.681 6.722 1.00 30.49 111 ASP A C 1
ATOM 1481 O O . ASP A 1 111 ? -11.402 9.693 6.111 1.00 27.54 111 ASP A O 1
ATOM 1490 N N . VAL A 1 112 ? -11.545 7.445 6.304 1.00 32.60 112 VAL A N 1
ATOM 1491 C CA . VAL A 1 112 ? -10.675 7.224 5.139 1.00 31.41 112 VAL A CA 1
ATOM 1492 C C . VAL A 1 112 ? -11.295 7.795 3.862 1.00 31.49 112 VAL A C 1
ATOM 1493 O O . VAL A 1 112 ? -10.558 8.076 2.901 1.00 29.91 112 VAL A O 1
ATOM 1506 N N . SER A 1 113 ? -12.626 7.955 3.849 1.00 31.60 113 SER A N 1
ATOM 1507 C CA . SER A 1 113 ? -13.336 8.504 2.655 1.00 31.32 113 SER A CA 1
ATOM 1508 C C . SER A 1 113 ? -12.909 9.943 2.370 1.00 30.95 113 SER A C 1
ATOM 1509 O O . SER A 1 113 ? -13.100 10.424 1.274 1.00 33.13 113 SER A O 1
ATOM 1517 N N . LEU A 1 114 ? -12.337 10.618 3.377 1.00 28.18 114 LEU A N 1
ATOM 1518 C CA . LEU A 1 114 ? -11.871 12.005 3.257 1.00 26.83 114 LEU A CA 1
ATOM 1519 C C . LEU A 1 114 ? -10.397 12.164 3.005 1.00 27.47 114 LEU A C 1
ATOM 1520 O O . LEU A 1 114 ? -9.890 13.287 2.902 1.00 28.74 114 LEU A O 1
ATOM 1536 N N . ILE A 1 115 ? -9.685 11.049 2.876 1.00 28.45 115 ILE A N 1
ATOM 1537 C CA . ILE A 1 115 ? -8.266 11.112 2.547 1.00 29.53 115 ILE A CA 1
ATOM 1538 C C . ILE A 1 115 ? -8.135 11.394 1.056 1.00 32.22 115 ILE A C 1
ATOM 1539 O O . ILE A 1 115 ? -8.599 10.608 0.242 1.00 35.78 115 ILE A O 1
ATOM 1555 N N . PRO A 1 116 ? -7.425 12.459 0.631 1.00 35.86 116 PRO A N 1
ATOM 1556 C CA . PRO A 1 116 ? -7.157 12.644 -0.805 1.00 42.69 116 PRO A CA 1
ATOM 1557 C C . PRO A 1 116 ? -6.337 11.466 -1.384 1.00 36.37 116 PRO A C 1
ATOM 1558 O O . PRO A 1 116 ? -5.455 11.093 -0.755 1.00 35.97 116 PRO A O 1
ATOM 1569 N N . ALA A 1 117 ? -6.635 10.909 -2.584 1.00 44.78 117 ALA A N 1
ATOM 1570 C CA . ALA A 1 117 ? -5.903 9.667 -3.041 1.00 43.14 117 ALA A CA 1
ATOM 1571 C C . ALA A 1 117 ? -4.374 9.885 -3.097 1.00 40.36 117 ALA A C 1
ATOM 1572 O O . ALA A 1 117 ? -3.474 8.969 -2.610 1.00 38.90 117 ALA A O 1
ATOM 1579 N N A GLU A 1 118 ? -3.999 11.070 -3.596 0.50 31.62 118 GLU A N 1
ATOM 1580 N N B GLU A 1 118 ? -3.992 11.068 -3.600 0.50 32.26 118 GLU A N 1
ATOM 1581 C CA A GLU A 1 118 ? -2.586 11.354 -3.721 0.50 30.42 118 GLU A CA 1
ATOM 1582 C CA B GLU A 1 118 ? -2.574 11.368 -3.711 0.50 30.72 118 GLU A CA 1
ATOM 1583 C C A GLU A 1 118 ? -1.882 11.514 -2.358 0.50 25.42 118 GLU A C 1
ATOM 1584 C C B GLU A 1 118 ? -1.875 11.505 -2.350 0.50 25.49 118 GLU A C 1
ATOM 1585 O O A GLU A 1 118 ? -0.684 11.402 -2.305 0.50 23.72 118 GLU A O 1
ATOM 1586 O O B GLU A 1 118 ? -0.671 11.395 -2.289 0.50 24.09 118 GLU A O 1
ATOM 1609 N N . ALA A 1 119 ? -2.650 11.714 -1.271 1.00 23.19 119 ALA A N 1
ATOM 1610 C CA . ALA A 1 119 ? -2.063 11.920 0.080 1.00 21.89 119 ALA A CA 1
ATOM 1611 C C . ALA A 1 119 ? -1.253 10.756 0.611 1.00 20.17 119 ALA A C 1
ATOM 1612 O O . ALA A 1 119 ? -0.399 10.960 1.458 1.00 21.33 119 ALA A O 1
ATOM 1620 N N . LEU A 1 120 ? -1.557 9.540 0.126 1.00 19.90 120 LEU A N 1
ATOM 1621 C CA . LEU A 1 120 ? -0.881 8.328 0.581 1.00 22.02 120 LEU A CA 1
ATOM 1622 C C . LEU A 1 120 ? 0.329 7.911 -0.274 1.00 23.89 120 LEU A C 1
ATOM 1623 O O . LEU A 1 120 ? 1.022 6.951 0.030 1.00 24.80 120 LEU A O 1
ATOM 1639 N N A ARG A 1 121 ? 0.598 8.665 -1.345 0.50 23.82 121 ARG A N 1
ATOM 1640 N N B ARG A 1 121 ? 0.603 8.659 -1.349 0.50 23.83 121 ARG A N 1
ATOM 1641 C CA A ARG A 1 121 ? 1.673 8.335 -2.311 0.50 23.96 121 ARG A CA 1
ATOM 1642 C CA B ARG A 1 121 ? 1.676 8.292 -2.304 0.50 24.05 121 ARG A CA 1
ATOM 1643 C C A ARG A 1 121 ? 3.051 8.712 -1.752 0.50 21.90 121 ARG A C 1
ATOM 1644 C C B ARG A 1 121 ? 3.048 8.709 -1.761 0.50 21.90 121 ARG A C 1
ATOM 1645 O O A ARG A 1 121 ? 3.190 9.808 -1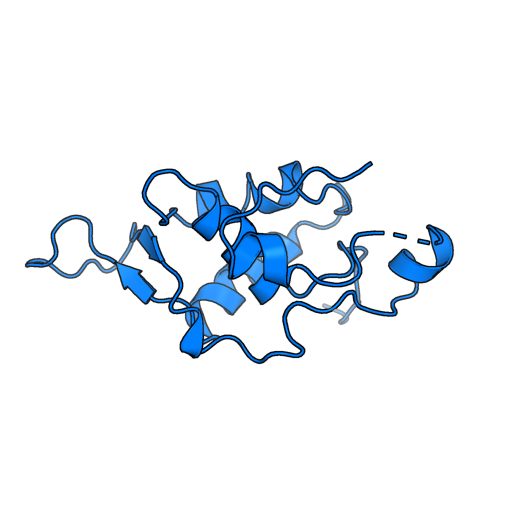.136 0.50 21.53 121 ARG A O 1
ATOM 1646 O O B ARG A 1 121 ? 3.177 9.810 -1.149 0.50 21.53 121 ARG A O 1
ATOM 1687 N N . LEU A 1 122 ? 4.050 7.875 -2.038 1.00 22.49 122 LEU A N 1
ATOM 1688 C CA . LEU A 1 122 ? 5.422 8.188 -1.777 1.00 22.80 122 LEU A CA 1
ATOM 1689 C C . LEU A 1 122 ? 5.753 9.505 -2.471 1.00 20.91 122 LEU A C 1
ATOM 1690 O O . LEU A 1 122 ? 5.370 9.725 -3.652 1.00 24.23 122 LEU A O 1
ATOM 1707 N N . GLN A 1 123 ? 6.437 10.380 -1.760 1.00 21.62 123 GLN A N 1
ATOM 1708 C CA . GLN A 1 123 ? 6.849 11.699 -2.219 1.00 21.13 123 GLN A CA 1
ATOM 1709 C C . GLN A 1 123 ?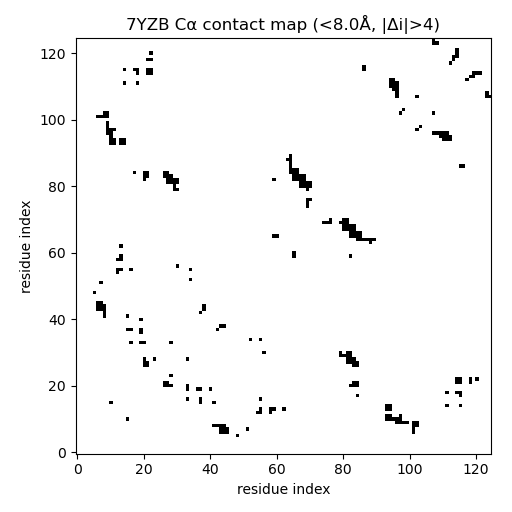 8.226 11.674 -2.842 1.00 23.54 123 GLN A C 1
ATOM 1710 O O . GLN A 1 123 ? 9.174 11.072 -2.317 1.00 24.73 123 GLN A O 1
ATOM 1724 N N . ASN A 1 124 ? 8.359 12.384 -3.971 1.00 24.81 124 ASN A N 1
ATOM 1725 C CA . ASN A 1 124 ? 9.636 12.468 -4.663 1.00 25.38 124 ASN A CA 1
ATOM 1726 C C . ASN A 1 124 ? 10.446 13.628 -4.101 1.00 26.38 124 ASN A C 1
ATOM 1727 O O . ASN A 1 124 ? 10.531 14.704 -4.682 1.00 27.86 124 ASN A O 1
ATOM 1738 N N . THR A 1 125 ? 11.050 13.387 -2.943 1.00 25.93 125 THR A N 1
ATOM 1739 C CA . THR A 1 125 ? 11.878 14.367 -2.269 1.00 27.92 125 THR A CA 1
ATOM 1740 C C . THR A 1 125 ? 13.348 13.995 -2.389 1.00 30.07 125 THR A C 1
ATOM 1741 O O . THR A 1 125 ? 13.710 12.854 -2.740 1.00 28.27 125 THR A O 1
ATOM 1752 N N . ALA A 1 126 ? 14.207 14.958 -2.050 1.00 33.55 126 ALA A N 1
ATOM 1753 C CA . ALA A 1 126 ? 15.648 14.738 -2.030 1.00 33.49 126 ALA A CA 1
ATOM 1754 C C . ALA A 1 126 ? 15.988 13.544 -1.124 1.00 32.86 126 ALA A C 1
ATOM 1755 O O . ALA A 1 126 ? 16.839 12.724 -1.463 1.00 34.86 126 ALA A O 1
ATOM 1762 N N . LEU A 1 127 ? 15.273 13.416 0.004 1.00 29.76 127 LEU A N 1
ATOM 1763 C CA . LEU A 1 127 ? 15.577 12.330 0.945 1.00 31.90 127 LEU A CA 1
ATOM 1764 C C . LEU A 1 127 ? 15.161 10.998 0.380 1.00 29.74 127 LEU A C 1
ATOM 1765 O O . LEU A 1 127 ? 15.911 10.003 0.471 1.00 32.39 127 LEU A O 1
ATOM 1781 N N . CYS A 1 128 ? 13.995 10.971 -0.264 1.00 29.65 128 CYS A N 1
ATOM 1782 C CA . CYS A 1 128 ? 13.578 9.772 -0.967 1.00 30.02 128 CYS A CA 1
ATOM 1783 C C . CYS A 1 128 ? 14.652 9.367 -1.995 1.00 32.14 128 CYS A C 1
ATOM 1784 O O . CYS A 1 128 ? 15.127 8.236 -1.995 1.00 34.05 128 CYS A O 1
ATOM 1792 N N . ARG A 1 129 ? 15.071 10.325 -2.826 1.00 33.77 129 ARG A N 1
ATOM 1793 C CA . ARG A 1 129 ? 15.986 10.064 -3.976 1.00 35.59 129 ARG A CA 1
ATOM 1794 C C . ARG A 1 129 ? 17.353 9.564 -3.484 1.00 41.15 129 ARG A C 1
ATOM 1795 O O . ARG A 1 129 ? 17.936 8.677 -4.154 1.00 42.33 129 ARG A O 1
ATOM 1816 N N . ARG A 1 130 ? 17.871 10.115 -2.378 1.00 38.40 130 ARG A N 1
ATOM 1817 C CA . ARG A 1 130 ? 19.225 9.752 -1.875 1.00 41.10 130 ARG A CA 1
ATOM 1818 C C . ARG A 1 130 ? 19.163 8.376 -1.205 1.00 44.02 130 ARG A C 1
ATOM 1819 O O . ARG A 1 130 ? 20.212 7.784 -1.071 1.00 45.05 130 ARG A O 1
ATOM 1840 N N . TRP A 1 131 ? 17.975 7.890 -0.818 1.00 40.92 131 TRP A N 1
ATOM 1841 C CA . TRP A 1 131 ? 17.862 6.530 -0.281 1.00 41.90 131 TRP A CA 1
ATOM 1842 C C . TRP A 1 131 ? 17.620 5.501 -1.363 1.00 47.07 131 TRP A C 1
ATOM 1843 O O . TRP A 1 131 ? 17.918 4.352 -1.168 1.00 49.67 131 TRP A O 1
ATOM 1864 N N . GLN A 1 132 ? 17.099 5.933 -2.513 1.00 52.17 132 GLN A N 1
ATOM 1865 C CA . GLN A 1 132 ? 16.781 5.051 -3.635 1.00 57.41 132 GLN A CA 1
ATOM 1866 C C . GLN A 1 132 ? 17.758 5.251 -4.787 1.00 58.99 132 GLN A C 1
ATOM 1867 O O . GLN A 1 132 ? 18.828 4.649 -4.812 1.00 66.74 132 GLN A O 1
ATOM 1881 N N . PHE A 1 140 ? 11.267 2.243 -0.347 1.00 44.46 140 PHE A N 1
ATOM 1882 C CA . PHE A 1 140 ? 10.038 2.751 0.288 1.00 38.64 140 PHE A CA 1
ATOM 1883 C C . PHE A 1 140 ? 8.811 2.210 -0.428 1.00 37.66 140 PHE A C 1
ATOM 1884 O O . PHE A 1 140 ? 8.782 2.129 -1.639 1.00 39.91 140 PHE A O 1
ATOM 1900 N N . ALA A 1 141 ? 7.762 1.901 0.324 1.00 36.57 141 ALA A N 1
ATOM 1901 C CA . ALA A 1 141 ? 6.464 1.563 -0.248 1.00 34.91 141 ALA A CA 1
ATOM 1902 C C . ALA A 1 141 ? 6.011 2.711 -1.149 1.00 31.73 141 ALA A C 1
ATOM 1903 O O . ALA A 1 141 ? 6.099 3.875 -0.774 1.00 31.36 141 ALA A O 1
ATOM 1910 N N . LYS A 1 142 ? 5.500 2.383 -2.337 1.00 32.12 142 LYS A N 1
ATOM 1911 C CA . L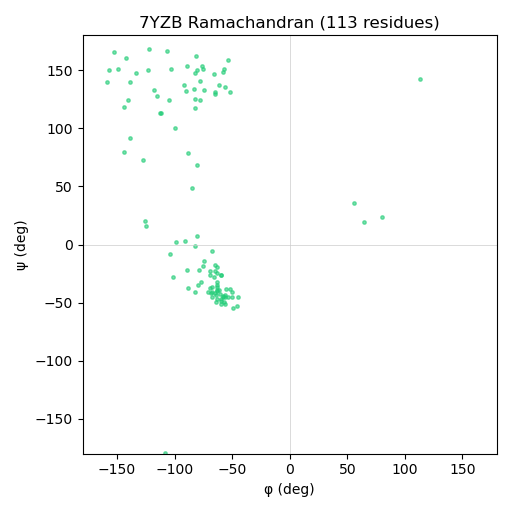YS A 1 142 ? 5.035 3.412 -3.281 1.00 31.83 142 LYS A CA 1
ATOM 1912 C C . LYS A 1 142 ? 3.769 4.151 -2.823 1.00 30.71 142 LYS A C 1
ATOM 1913 O O . LYS A 1 142 ? 3.496 5.268 -3.255 1.00 28.84 142 LYS A O 1
ATOM 1932 N N . ASP A 1 143 ? 2.999 3.516 -1.943 1.00 31.67 143 ASP A N 1
ATOM 1933 C CA . ASP A 1 143 ? 1.726 4.052 -1.519 1.00 32.52 143 ASP A CA 1
ATOM 1934 C C . ASP A 1 143 ? 1.390 3.404 -0.199 1.00 28.55 143 ASP A C 1
ATOM 1935 O O . ASP A 1 143 ? 1.568 2.185 -0.012 1.00 32.49 143 ASP A O 1
ATOM 1944 N N . LEU A 1 144 ? 0.844 4.207 0.710 1.00 27.65 144 LEU A N 1
ATOM 1945 C CA . LEU A 1 144 ? 0.438 3.672 2.011 1.00 27.66 144 LEU A CA 1
ATOM 1946 C C . LEU A 1 144 ? -1.007 3.201 2.037 1.00 28.62 144 LEU A C 1
ATOM 1947 O O . LEU A 1 144 ? -1.483 2.756 3.067 1.00 29.23 144 LEU A O 1
ATOM 1963 N N . GLY A 1 145 ? -1.707 3.256 0.887 1.00 26.77 145 GLY A N 1
ATOM 1964 C CA . GLY A 1 145 ? -3.082 2.807 0.810 1.00 26.81 145 GLY A CA 1
ATOM 1965 C C . GLY A 1 145 ? -3.370 1.420 1.382 1.00 28.92 145 GLY A C 1
ATOM 1966 O O . GLY A 1 145 ? -4.406 1.231 2.024 1.00 28.25 145 GLY A O 1
ATOM 1970 N N . PRO A 1 146 ? -2.537 0.385 1.094 1.00 28.23 146 PRO A N 1
ATOM 1971 C CA . PRO A 1 146 ? -2.770 -0.951 1.644 1.00 31.30 146 PRO A CA 1
ATOM 1972 C C . PRO A 1 146 ? -2.940 -0.925 3.172 1.00 30.44 146 PRO A C 1
ATOM 1973 O O . PRO A 1 146 ? -3.811 -1.610 3.673 1.00 35.09 146 PRO A O 1
ATOM 1984 N N . TYR A 1 147 ? -2.165 -0.078 3.844 1.00 30.84 147 TYR A N 1
ATOM 1985 C CA . TYR A 1 147 ? -2.013 -0.033 5.327 1.00 30.54 147 TYR A CA 1
ATOM 1986 C C . TYR A 1 147 ? -3.070 0.889 5.944 1.00 32.73 147 TYR A C 1
ATOM 1987 O O . TYR A 1 147 ? -3.605 0.561 7.023 1.00 36.15 147 TYR A O 1
ATOM 2005 N N . VAL A 1 148 ? -3.384 1.988 5.269 1.00 27.44 148 VAL A N 1
ATOM 2006 C CA . VAL A 1 148 ? -4.390 2.930 5.724 1.00 27.90 148 VAL A CA 1
ATOM 2007 C C . VAL A 1 148 ? -5.831 2.519 5.373 1.00 31.22 148 VAL A C 1
ATOM 2008 O O . VAL A 1 148 ? -6.735 2.698 6.171 1.00 30.68 148 VAL A O 1
ATOM 2021 N N . LEU A 1 149 ? -6.041 2.001 4.153 1.00 31.91 149 LEU A N 1
ATOM 2022 C CA . LEU A 1 149 ? -7.359 1.744 3.579 1.00 30.83 149 LEU A CA 1
ATOM 2023 C C . LEU A 1 149 ? -7.819 0.301 3.622 1.00 33.55 149 LEU A C 1
ATOM 2024 O O . LEU A 1 149 ? -9.036 0.027 3.655 1.00 38.22 149 LEU A O 1
ATOM 2040 N N . HIS A 1 150 ? -6.863 -0.630 3.606 1.00 37.31 150 HIS A N 1
ATOM 2041 C CA . HIS A 1 150 ? -7.153 -2.067 3.391 1.00 36.60 150 HIS A CA 1
ATOM 2042 C C . HIS A 1 150 ? -6.622 -2.996 4.468 1.00 39.29 150 HIS A C 1
ATOM 2043 O O . HIS A 1 150 ? -6.502 -4.210 4.243 1.00 41.90 150 HIS A O 1
ATOM 2057 N N . GLY A 1 151 ? -6.348 -2.414 5.644 1.00 40.20 151 GLY A N 1
ATOM 2058 C CA . GLY A 1 151 ? -6.051 -3.162 6.843 1.00 43.66 151 GLY A CA 1
ATOM 2059 C C . GLY A 1 151 ? -4.788 -4.000 6.810 1.00 42.52 151 GLY A C 1
ATOM 2060 O O . GLY A 1 151 ? -4.634 -4.886 7.592 1.00 49.41 151 GLY A O 1
ATOM 2064 N N . ARG A 1 152 ? -3.856 -3.710 5.901 1.00 38.45 152 ARG A N 1
ATOM 2065 C CA . ARG A 1 152 ? -2.579 -4.465 5.811 1.00 39.27 152 ARG A CA 1
ATOM 2066 C C . ARG A 1 152 ? -1.595 -3.924 6.846 1.00 39.46 152 ARG A C 1
ATOM 2067 O O . ARG A 1 152 ? -1.590 -2.735 7.148 1.00 37.99 152 ARG A O 1
ATOM 2088 N N . PRO A 1 153 ? -0.705 -4.771 7.405 1.00 44.08 153 PRO A N 1
ATOM 2089 C CA . PRO A 1 153 ? 0.296 -4.302 8.358 1.00 47.90 153 PRO A CA 1
ATOM 2090 C C . PRO A 1 153 ? 1.512 -3.722 7.623 1.00 45.33 153 PRO A C 1
ATOM 2091 O O . PRO A 1 153 ? 2.026 -4.314 6.674 1.00 44.57 153 PRO A O 1
ATOM 2102 N N . TYR A 1 154 ? 1.967 -2.568 8.076 1.00 41.61 154 TYR A N 1
ATOM 2103 C CA . TYR A 1 154 ? 3.121 -1.871 7.467 1.00 42.21 154 TYR A CA 1
ATOM 2104 C C . TYR A 1 154 ? 4.409 -2.485 8.012 1.00 46.51 154 TYR A C 1
ATOM 2105 O O . TYR A 1 154 ? 4.549 -2.527 9.227 1.00 49.12 154 TYR A O 1
ATOM 2123 N N . ARG A 1 155 ? 5.308 -2.940 7.132 1.00 52.85 155 ARG A N 1
ATOM 2124 C CA . ARG A 1 155 ? 6.571 -3.624 7.511 1.00 56.74 155 ARG A CA 1
ATOM 2125 C C . ARG A 1 155 ? 7.690 -3.236 6.552 1.00 62.27 155 ARG A C 1
ATOM 2126 O O . ARG A 1 155 ? 8.065 -4.004 5.668 1.00 73.68 155 ARG A O 1
ATOM 2147 N N . PRO A 1 156 ? 8.296 -2.051 6.748 1.00 62.57 156 PRO A N 1
ATOM 2148 C CA . PRO A 1 156 ? 9.326 -1.556 5.835 1.00 69.13 156 PRO A CA 1
ATOM 2149 C C . PRO A 1 156 ? 10.703 -2.161 6.089 1.00 78.78 156 PRO A C 1
ATOM 2150 O O . PRO A 1 156 ? 11.029 -2.511 7.224 1.00 86.31 156 PRO A O 1
ATOM 2161 N N . PRO A 1 157 ? 11.555 -2.295 5.044 1.00 84.86 157 PRO A N 1
ATOM 2162 C CA . PRO A 1 157 ? 12.954 -2.680 5.226 1.00 82.83 157 PRO A CA 1
ATOM 2163 C C . PRO A 1 157 ? 13.675 -1.800 6.257 1.00 82.75 157 PRO A C 1
ATOM 2164 O O . PRO A 1 157 ? 14.455 -2.328 7.048 1.00 88.24 157 PRO A O 1
#

InterPro domains:
  IPR001766 Fork head domain [PF00250] (33-111)
  IPR001766 Fork head domain [PR00053] (33-46)
  IPR001766 Fork head domain [PR00053] (54-71)
  IPR001766 Fork head domain [PR00053] (77-94)
  IPR001766 Fork head domain [PS50039] (33-132)
  IPR001766 Fork head domain [SM00339] (31-121)
  IPR030456 Fork head domain conserved site 2 [PS00658] (77-83)
  IPR036388 Winged helix-like DNA-binding domain superfamily [G3DSA:1.10.10.10] (21-123)
  IPR036390 Winged helix DNA-binding domain superfamily [SSF46785] (32-116)
  IPR047511 Forkhead box protein H1, forkhead domain [cd20022] (33-111)
  IPR052327 Activin-responsive transcriptional regulator [PTHR47316] (1-365)

Organism: Homo sapiens (NCBI:txid9606)

Foldseek 3Di:
DDDDDFWFFQAALLQLLLLVLLVDPVSWDFLVSSVVSSCVLGVGHDPPDDCVSVVNVVVLPPFPQKDFADPDNVDDDPDDTIIHGDVVRQDQCNFAGHDDPVVVVVVDDGGCCCRNPVVDHDDDD

B-factor: mean 40.49, std 14.12, range [16.12, 90.39]

GO terms:
  GO:0000987 cis-regulatory region sequence-specific DNA binding (F, IC)
  GO:0045944 positive regulation of transcription by RNA polymerase II (P, IMP)
  GO:0071345 cellular response to cytokine stimulus (P, IMP)
  GO:0005515 protein binding (F, IPI)
  GO:0000785 chromatin (C, IDA)
  GO:0005634 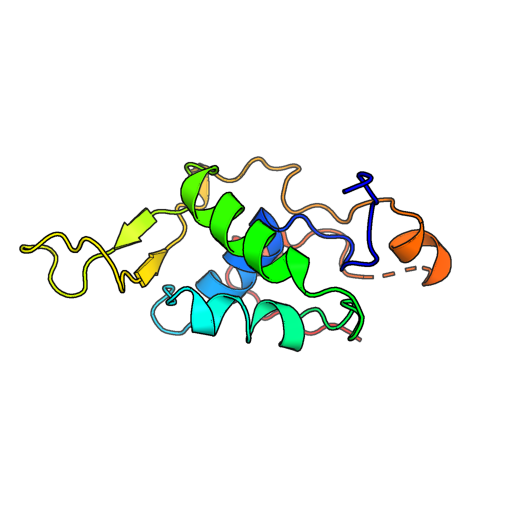nucleus (C, IDA)
  GO:0003677 DNA binding (F, IDA)
  GO:0003700 DNA-binding transcription factor activity (F, IDA)
  GO:0003714 transcription corepressor activity (F, IDA)
  GO:0045893 positive regulation of DNA-templated transcription (P, IDA)
  GO:0005667 transcription regulator complex (C, IDA)
  GO:0032444 activin responsive factor complex (C, IDA)
  GO:0060766 negative regulation of androgen receptor signaling pathway (P, IDA)
  GO:0070410 co-SMAD binding (F, IMP)
  GO:0070412 R-SMAD binding (F, IMP)
  GO:0050681 nuclear androgen receptor binding (F, IPI)
  GO:0070412 R-SMAD binding (F, IPI)
  GO:0043425 bHLH transcription factor binding (F, IPI)
  GO:0046332 SMAD binding (F, IPI)
  GO:0045944 positive regulation of transcription by RNA polymerase II (P, IDA)

Radius of gyration: 14.69 Å; Cα contacts (8 Å, |Δi|>4): 170; chains: 1; bounding box: 41×37×32 Å